Protein AF-A0A7X6CHN4-F1 (afdb_monomer_lite)

pLDDT: mean 83.15, std 15.2, range [44.16, 98.06]

Structure (mmCIF, N/CA/C/O backbone):
data_AF-A0A7X6CHN4-F1
#
_entry.id   AF-A0A7X6CHN4-F1
#
loop_
_atom_site.group_PDB
_atom_site.id
_atom_site.type_symbol
_atom_site.label_atom_id
_atom_site.label_alt_id
_atom_site.label_comp_id
_atom_site.label_asym_id
_atom_site.label_entity_id
_atom_site.label_seq_id
_atom_site.pdbx_PDB_ins_code
_atom_site.Cartn_x
_atom_site.Cartn_y
_atom_site.Cartn_z
_atom_site.occupancy
_atom_site.B_iso_or_equiv
_atom_site.auth_seq_id
_atom_site.auth_comp_id
_atom_site.auth_asym_id
_atom_site.auth_atom_id
_atom_site.pdbx_PDB_model_num
ATOM 1 N N . MET A 1 1 ? -13.137 -4.002 -8.495 1.00 88.06 1 MET A N 1
ATOM 2 C CA . MET A 1 1 ? -12.334 -2.800 -8.250 1.00 88.06 1 MET A CA 1
ATOM 3 C C . MET A 1 1 ? -13.256 -1.609 -8.398 1.00 88.06 1 MET A C 1
ATOM 5 O O . MET A 1 1 ? -14.202 -1.674 -9.178 1.00 88.06 1 MET A O 1
ATOM 9 N N . TYR A 1 2 ? -13.024 -0.528 -7.658 1.00 89.75 2 TYR A N 1
ATOM 10 C CA . TYR A 1 2 ? -13.698 0.740 -7.931 1.00 89.75 2 TYR A CA 1
ATOM 11 C C . TYR A 1 2 ? -12.757 1.920 -7.725 1.00 89.75 2 TYR A C 1
ATOM 13 O O . TYR A 1 2 ? -11.931 1.925 -6.814 1.00 89.75 2 TYR A O 1
ATOM 21 N N . THR A 1 3 ? -12.906 2.940 -8.562 1.00 89.88 3 THR A N 1
ATOM 22 C CA . THR A 1 3 ? -12.197 4.209 -8.412 1.00 89.88 3 THR A CA 1
ATOM 23 C C . THR A 1 3 ? -12.875 5.077 -7.354 1.00 89.88 3 THR A C 1
ATOM 25 O O . THR A 1 3 ? -14.102 5.073 -7.191 1.00 89.88 3 THR A O 1
ATOM 28 N N . LEU A 1 4 ? -12.072 5.824 -6.602 1.00 89.38 4 LEU A N 1
ATOM 29 C CA . LEU A 1 4 ? -12.544 6.792 -5.625 1.00 89.38 4 LEU A CA 1
ATOM 30 C C . LEU A 1 4 ? -12.403 8.191 -6.223 1.00 89.38 4 LEU A C 1
ATOM 32 O O . LEU A 1 4 ? -11.325 8.607 -6.642 1.00 89.38 4 LEU A O 1
ATOM 36 N N . ASN A 1 5 ? -13.506 8.937 -6.234 1.00 89.62 5 ASN A N 1
ATOM 37 C CA . ASN A 1 5 ? -13.427 10.383 -6.410 1.00 89.62 5 ASN A CA 1
ATOM 38 C C . ASN A 1 5 ? -12.894 11.037 -5.124 1.00 89.62 5 ASN A C 1
ATOM 40 O O . ASN A 1 5 ? -12.836 10.396 -4.074 1.00 89.62 5 ASN A O 1
ATOM 44 N N . GLN A 1 6 ? -12.566 12.328 -5.191 1.00 88.69 6 GLN A N 1
ATOM 45 C CA . GLN A 1 6 ? -11.963 13.044 -4.065 1.00 88.69 6 GLN A CA 1
ATOM 46 C C . GLN A 1 6 ? -12.776 12.945 -2.766 1.00 88.69 6 GLN A C 1
ATOM 48 O O . GLN A 1 6 ? -12.206 12.729 -1.704 1.00 88.69 6 GLN A O 1
ATOM 53 N N . ASN A 1 7 ? -14.104 13.063 -2.843 1.00 91.94 7 ASN A N 1
ATOM 54 C CA . ASN A 1 7 ? -14.963 13.005 -1.660 1.00 91.94 7 ASN A CA 1
ATOM 55 C C . ASN A 1 7 ? -14.952 11.602 -1.027 1.00 91.94 7 ASN A C 1
ATOM 57 O O . ASN A 1 7 ? -14.763 11.458 0.177 1.00 91.94 7 ASN A O 1
ATOM 61 N N . ARG A 1 8 ? -15.081 10.548 -1.846 1.00 93.94 8 ARG A N 1
ATOM 62 C CA . ARG A 1 8 ? -14.980 9.164 -1.360 1.00 93.94 8 ARG A CA 1
ATOM 63 C C . ARG A 1 8 ? -13.604 8.874 -0.780 1.00 93.94 8 ARG A C 1
ATOM 65 O O . ARG A 1 8 ? -13.527 8.244 0.264 1.00 93.94 8 ARG A O 1
ATOM 72 N N . TYR A 1 9 ? -12.535 9.357 -1.412 1.00 93.06 9 TYR A N 1
ATOM 73 C CA . TYR A 1 9 ? -11.182 9.225 -0.877 1.00 93.06 9 TYR A CA 1
ATOM 74 C C . TYR A 1 9 ? -11.072 9.851 0.519 1.00 93.06 9 TYR A C 1
ATOM 76 O O . TYR A 1 9 ? -10.694 9.153 1.454 1.00 93.06 9 TYR A O 1
ATOM 84 N N . GLN A 1 10 ? -11.484 11.111 0.681 1.00 94.25 10 GLN A N 1
ATOM 85 C CA . GLN A 1 10 ? -11.402 11.838 1.956 1.00 94.25 10 GLN A CA 1
ATOM 86 C C . GLN A 1 10 ? -12.180 11.164 3.094 1.00 94.25 10 GLN A C 1
ATOM 88 O O . GLN A 1 10 ? -11.765 11.197 4.250 1.00 94.25 10 GLN A O 1
ATOM 93 N N . VAL A 1 11 ? -13.319 10.543 2.780 1.00 95.62 11 VAL A N 1
ATOM 94 C CA . VAL A 1 11 ? -14.171 9.894 3.786 1.00 95.62 11 VAL A CA 1
ATOM 95 C C . VAL A 1 11 ? -13.740 8.454 4.067 1.00 95.62 11 VAL A C 1
ATOM 97 O O . VAL A 1 11 ? -13.728 8.032 5.222 1.00 95.62 11 VAL A O 1
ATOM 100 N N . GLU A 1 12 ? -13.421 7.685 3.026 1.00 95.12 12 GLU A N 1
ATOM 101 C CA . GLU A 1 12 ? -13.201 6.239 3.127 1.00 95.12 12 GLU A CA 1
ATOM 102 C C . GLU A 1 12 ? -11.721 5.898 3.323 1.00 95.12 12 GLU A C 1
ATOM 104 O O . GLU A 1 12 ? -11.381 5.132 4.221 1.00 95.12 12 GLU A O 1
ATOM 109 N N . ALA A 1 13 ? -10.839 6.457 2.494 1.00 95.81 13 ALA A N 1
ATOM 110 C CA . ALA A 1 13 ? -9.483 5.947 2.310 1.00 95.81 13 ALA A CA 1
ATOM 111 C C . ALA A 1 13 ? -8.400 6.825 2.954 1.00 95.81 13 ALA A C 1
ATOM 113 O O . ALA A 1 13 ? -7.432 6.285 3.482 1.00 95.81 13 ALA A O 1
ATOM 114 N N . GLU A 1 14 ? -8.553 8.149 2.964 1.00 95.31 14 GLU A N 1
ATOM 115 C CA . GLU A 1 14 ? -7.599 9.094 3.565 1.00 95.31 14 GLU A CA 1
ATOM 116 C C . GLU A 1 14 ? -7.383 8.850 5.071 1.00 95.31 14 GLU A C 1
ATOM 118 O O . GLU A 1 14 ? -6.228 8.777 5.498 1.00 95.31 14 GLU A O 1
ATOM 123 N N . PRO A 1 15 ? -8.424 8.610 5.898 1.00 96.75 15 PRO A N 1
ATOM 124 C CA . PRO A 1 15 ? -8.214 8.333 7.319 1.00 96.75 15 PRO A CA 1
ATOM 125 C C . PRO A 1 15 ? -7.457 7.024 7.560 1.00 96.75 15 PRO A C 1
ATOM 127 O O . PRO A 1 15 ? -6.833 6.845 8.604 1.00 96.75 15 PRO A O 1
ATOM 130 N N . ILE A 1 16 ? -7.541 6.084 6.616 1.00 97.25 16 ILE A N 1
ATOM 131 C CA . ILE A 1 16 ? -6.827 4.808 6.665 1.00 97.25 16 ILE A CA 1
ATOM 132 C C . ILE A 1 16 ? -5.388 5.010 6.193 1.00 97.25 16 ILE A C 1
ATOM 134 O O . ILE A 1 16 ? -4.467 4.546 6.862 1.00 97.25 16 ILE A O 1
ATOM 138 N N . PHE A 1 17 ? -5.192 5.766 5.111 1.00 96.94 17 PHE A N 1
ATOM 139 C CA . PHE A 1 17 ? -3.879 6.174 4.626 1.00 96.94 17 PHE A CA 1
ATOM 140 C C . PHE A 1 17 ? -3.065 6.809 5.756 1.00 96.94 17 PHE A C 1
ATOM 142 O O . PHE A 1 17 ? -1.977 6.336 6.053 1.00 96.94 17 PHE A O 1
ATOM 149 N N . GLN A 1 18 ? -3.639 7.774 6.481 1.00 95.75 18 GLN A N 1
ATOM 150 C CA . GLN A 1 18 ? -2.981 8.470 7.596 1.00 95.75 18 GLN A CA 1
ATOM 151 C C . GLN A 1 18 ? -2.662 7.573 8.809 1.00 95.75 18 GLN A C 1
ATOM 153 O O . GLN A 1 18 ? -1.848 7.932 9.661 1.00 95.75 18 GLN A O 1
ATOM 158 N N . ARG A 1 19 ? -3.291 6.394 8.929 1.00 96.44 19 ARG A N 1
ATOM 159 C CA . ARG A 1 19 ? -2.910 5.394 9.947 1.00 96.44 19 ARG A CA 1
ATOM 160 C C . ARG A 1 19 ? -1.686 4.596 9.531 1.00 96.44 19 ARG A C 1
ATOM 162 O O . ARG A 1 19 ? -0.956 4.120 10.399 1.00 96.44 19 ARG A O 1
ATOM 169 N N . VAL A 1 20 ? -1.475 4.432 8.232 1.00 97.62 20 VAL A N 1
ATOM 170 C CA . VAL A 1 20 ? -0.395 3.626 7.661 1.00 97.62 20 VAL A CA 1
ATOM 171 C C . VAL A 1 20 ? 0.830 4.492 7.372 1.00 97.62 20 VAL A C 1
ATOM 173 O O . VAL A 1 20 ? 1.938 4.141 7.775 1.00 97.62 20 VAL A O 1
ATOM 176 N N . PHE A 1 21 ? 0.625 5.655 6.762 1.00 96.75 21 PHE A N 1
ATOM 177 C CA . PHE A 1 21 ? 1.652 6.595 6.332 1.00 96.75 21 PHE A CA 1
ATOM 178 C C . PHE A 1 21 ? 1.501 7.937 7.049 1.00 96.75 21 PHE A C 1
ATOM 180 O O . PHE A 1 21 ? 0.388 8.365 7.348 1.00 96.75 21 PHE A O 1
ATOM 187 N N . ILE A 1 22 ? 2.618 8.611 7.326 1.00 94.81 22 ILE A N 1
ATOM 188 C CA . ILE A 1 22 ? 2.591 9.969 7.899 1.00 94.81 22 ILE A CA 1
ATOM 189 C C . ILE A 1 22 ? 2.497 11.058 6.831 1.00 94.81 22 ILE A C 1
ATOM 191 O O . ILE A 1 22 ? 2.161 12.196 7.149 1.00 94.81 22 ILE A O 1
ATOM 195 N N . THR A 1 23 ? 2.837 10.720 5.588 1.00 90.88 23 THR A N 1
ATOM 196 C CA . THR A 1 23 ? 2.944 11.650 4.466 1.00 90.88 23 THR A CA 1
ATOM 197 C C . THR A 1 23 ? 2.844 10.896 3.142 1.00 90.88 23 THR A C 1
ATOM 199 O O . THR A 1 23 ? 3.155 9.705 3.079 1.00 90.88 23 THR A O 1
ATOM 202 N N . ASP A 1 24 ? 2.413 11.594 2.096 1.00 85.75 24 ASP A N 1
ATOM 203 C CA . ASP A 1 24 ? 2.519 11.172 0.698 1.00 85.75 24 ASP A CA 1
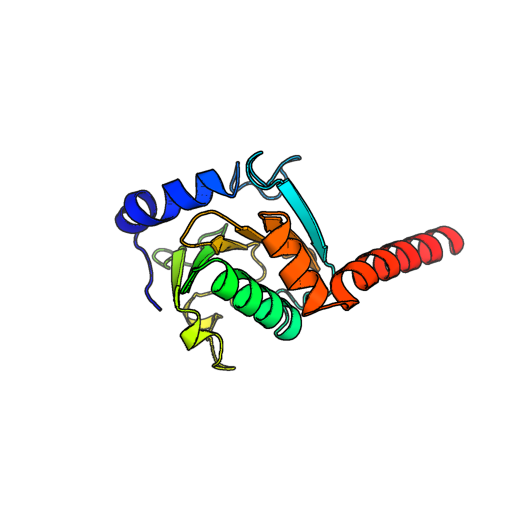ATOM 204 C C . ASP A 1 24 ? 3.850 11.610 0.049 1.00 85.75 24 ASP A C 1
ATOM 206 O O . ASP A 1 24 ? 4.165 11.193 -1.067 1.00 85.75 24 ASP A O 1
ATOM 210 N N . ASP A 1 25 ? 4.667 12.394 0.763 1.00 86.12 25 ASP A N 1
ATOM 211 C CA . ASP A 1 25 ? 6.024 12.755 0.354 1.00 86.12 25 ASP A CA 1
ATOM 212 C C . ASP A 1 25 ? 6.986 11.565 0.482 1.00 86.12 25 ASP A C 1
ATOM 214 O O . ASP A 1 25 ? 7.483 11.226 1.559 1.00 86.12 25 ASP A O 1
ATOM 218 N N . ARG A 1 26 ? 7.299 10.961 -0.663 1.00 79.31 26 ARG A N 1
ATOM 219 C CA . ARG A 1 26 ? 8.256 9.857 -0.802 1.00 79.31 26 ARG A CA 1
ATOM 220 C C . ARG A 1 26 ? 9.690 10.178 -0.364 1.00 79.31 26 ARG A C 1
ATOM 222 O O . ARG A 1 26 ? 10.466 9.254 -0.149 1.00 79.31 26 ARG A O 1
ATOM 229 N N . LEU A 1 27 ? 10.070 11.457 -0.289 1.00 80.25 27 LEU A N 1
ATOM 230 C CA . LEU A 1 27 ? 11.415 11.883 0.115 1.00 80.25 27 LEU A CA 1
ATOM 231 C C . LEU A 1 27 ? 11.514 12.140 1.620 1.00 80.25 27 LEU A C 1
ATOM 233 O O . LEU A 1 27 ? 12.582 12.507 2.116 1.00 80.25 27 LEU A O 1
ATOM 237 N N . ALA A 1 28 ? 10.420 11.956 2.357 1.00 84.75 28 ALA A N 1
ATOM 238 C CA . ALA A 1 28 ? 10.432 12.106 3.795 1.00 84.75 28 ALA A CA 1
ATOM 239 C C . ALA A 1 28 ? 11.332 11.056 4.462 1.00 84.75 28 ALA A C 1
ATOM 241 O O . ALA A 1 28 ? 11.343 9.880 4.103 1.00 84.75 28 ALA A O 1
ATOM 242 N N . ASN A 1 29 ? 12.038 11.480 5.513 1.00 85.00 29 ASN A N 1
ATOM 243 C CA . ASN A 1 29 ? 12.875 10.589 6.326 1.00 85.00 29 ASN A CA 1
ATOM 244 C C . ASN A 1 29 ? 12.064 9.469 6.999 1.00 85.00 29 ASN A C 1
ATOM 246 O O . ASN A 1 29 ? 12.596 8.405 7.308 1.00 85.00 29 ASN A O 1
ATOM 250 N N . GLU A 1 30 ? 10.779 9.720 7.249 1.00 90.50 30 GLU A N 1
ATOM 251 C CA . GLU A 1 30 ? 9.838 8.744 7.775 1.00 90.50 30 GLU A CA 1
ATOM 252 C C . GLU A 1 30 ? 8.604 8.714 6.876 1.00 90.50 30 GLU A C 1
ATOM 254 O O . GLU A 1 30 ? 7.963 9.734 6.652 1.00 90.50 30 GLU A O 1
ATOM 259 N N . ILE A 1 31 ? 8.275 7.532 6.360 1.00 93.69 31 ILE A N 1
ATOM 260 C CA . ILE A 1 31 ? 7.110 7.333 5.487 1.00 93.69 31 ILE A CA 1
ATOM 261 C C . ILE A 1 31 ? 5.979 6.665 6.265 1.00 93.69 31 ILE A C 1
ATOM 263 O O . ILE A 1 31 ? 4.834 7.109 6.235 1.00 93.69 31 ILE A O 1
ATOM 267 N N . PHE A 1 32 ? 6.302 5.618 7.023 1.00 96.69 32 PHE A N 1
ATOM 268 C CA . PHE A 1 32 ? 5.320 4.888 7.814 1.00 96.69 32 PHE A CA 1
ATOM 269 C C . PHE A 1 32 ? 5.021 5.551 9.151 1.00 96.69 32 PHE A C 1
ATOM 271 O O . PHE A 1 32 ? 5.922 6.019 9.853 1.00 96.69 32 PHE A O 1
ATOM 278 N N . SER A 1 33 ? 3.760 5.460 9.564 1.00 96.25 33 SER A N 1
ATOM 279 C CA . SER A 1 33 ? 3.340 5.867 10.897 1.00 96.25 33 SER A CA 1
ATOM 280 C C . SER A 1 33 ? 4.051 5.059 11.995 1.00 96.25 33 SER A C 1
ATOM 282 O O . SER A 1 33 ? 4.496 3.922 11.773 1.00 96.25 33 SER A O 1
ATOM 284 N N . PRO A 1 34 ? 4.114 5.583 13.233 1.00 95.31 34 PRO A N 1
ATOM 285 C CA . PRO A 1 34 ? 4.606 4.826 14.383 1.00 95.31 34 PRO A CA 1
ATOM 286 C C . PRO A 1 34 ? 3.785 3.566 14.708 1.00 95.31 34 PRO A C 1
ATOM 288 O O . PRO A 1 34 ? 4.220 2.754 15.531 1.00 95.31 34 PRO A O 1
ATOM 291 N N . ALA A 1 35 ? 2.593 3.400 14.120 1.00 94.75 35 ALA A N 1
ATOM 292 C CA . ALA A 1 35 ? 1.784 2.193 14.271 1.00 94.75 35 ALA A CA 1
ATOM 293 C C . ALA A 1 35 ? 2.358 1.011 13.473 1.00 94.75 35 ALA A C 1
ATOM 295 O O . ALA A 1 35 ? 2.173 -0.134 13.881 1.00 94.75 35 ALA A O 1
ATOM 296 N N . MET A 1 36 ? 3.098 1.272 12.391 1.00 96.81 36 MET A N 1
ATOM 297 C CA . MET A 1 36 ? 3.784 0.242 11.607 1.00 96.81 36 MET A CA 1
ATOM 298 C C . MET A 1 36 ? 5.082 -0.156 12.319 1.00 96.81 36 MET A C 1
ATOM 300 O O . MET A 1 36 ? 6.114 0.514 12.200 1.00 96.81 36 MET A O 1
ATOM 304 N N . LYS A 1 37 ? 4.998 -1.219 13.126 1.00 96.38 37 LYS A N 1
ATOM 305 C CA . LYS A 1 37 ? 6.065 -1.664 14.039 1.00 96.38 37 LYS A CA 1
ATOM 306 C C . LYS A 1 37 ? 7.185 -2.428 13.350 1.00 96.38 37 LYS A C 1
ATOM 308 O O . LYS A 1 37 ? 8.302 -2.424 13.856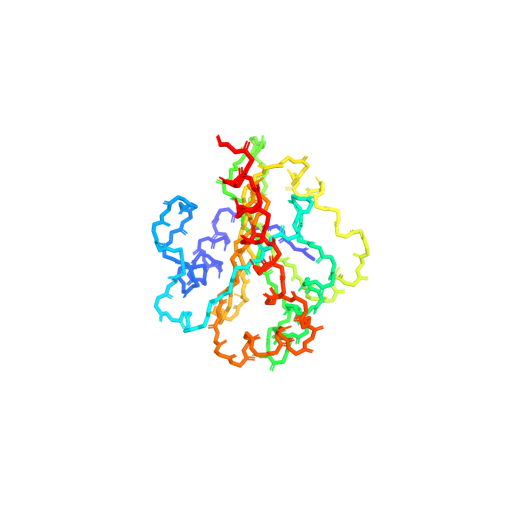 1.00 96.38 37 LYS A O 1
ATOM 313 N N . ALA A 1 38 ? 6.891 -3.066 12.227 1.00 96.50 38 ALA A N 1
ATOM 314 C CA . ALA A 1 38 ? 7.865 -3.785 11.427 1.00 96.50 38 ALA A CA 1
ATOM 315 C C . ALA A 1 38 ? 7.911 -3.180 10.022 1.00 96.50 38 ALA A C 1
ATOM 317 O O . ALA A 1 38 ? 6.884 -2.765 9.481 1.00 96.50 38 ALA A O 1
ATOM 318 N N . ARG A 1 39 ? 9.123 -3.066 9.473 1.00 94.56 39 ARG A N 1
ATOM 319 C CA . ARG A 1 39 ? 9.399 -2.414 8.190 1.00 94.56 39 ARG A CA 1
ATOM 320 C C . ARG A 1 39 ? 10.478 -3.192 7.447 1.00 94.56 39 ARG A C 1
ATOM 322 O O . ARG A 1 39 ? 11.428 -3.653 8.079 1.00 94.56 39 ARG A O 1
ATOM 329 N N . VAL A 1 40 ? 10.332 -3.323 6.135 1.00 92.44 40 VAL A N 1
ATOM 330 C CA . VAL A 1 40 ? 11.277 -4.005 5.244 1.00 92.44 40 VAL A CA 1
ATOM 331 C C . VAL A 1 40 ? 11.426 -3.194 3.961 1.00 92.44 40 VAL A C 1
ATOM 333 O O . VAL A 1 40 ? 10.482 -2.540 3.527 1.00 92.44 40 VAL A O 1
ATOM 336 N N . ILE A 1 41 ? 12.619 -3.222 3.378 1.00 89.94 41 ILE A N 1
ATOM 337 C CA . ILE A 1 41 ? 12.911 -2.682 2.050 1.00 89.94 41 ILE A CA 1
ATOM 338 C C . ILE A 1 41 ? 13.136 -3.849 1.085 1.00 89.94 41 ILE A C 1
ATOM 340 O O . ILE A 1 41 ? 13.684 -4.869 1.493 1.00 89.94 41 ILE A O 1
ATOM 344 N N . PHE A 1 42 ? 12.714 -3.702 -0.166 1.00 87.06 42 PHE A N 1
ATOM 345 C CA . PHE A 1 42 ? 12.907 -4.686 -1.236 1.00 87.06 42 PHE A CA 1
ATOM 346 C C . PHE A 1 42 ? 13.311 -3.976 -2.535 1.00 87.06 42 PHE A C 1
ATOM 348 O O . PHE A 1 42 ? 12.989 -2.798 -2.704 1.00 87.06 42 PHE A O 1
ATOM 355 N N . PHE A 1 43 ? 14.063 -4.649 -3.413 1.00 77.44 43 PHE A N 1
ATOM 356 C CA . PHE A 1 43 ? 14.833 -4.006 -4.495 1.00 77.44 43 PHE A CA 1
ATOM 357 C C . PHE A 1 43 ? 14.625 -4.618 -5.893 1.00 77.44 43 PHE A C 1
ATOM 359 O O . PHE A 1 43 ? 15.154 -4.087 -6.870 1.00 77.44 43 PHE A O 1
ATOM 366 N N . ALA A 1 44 ? 13.840 -5.684 -6.045 1.00 62.66 44 ALA A N 1
ATOM 367 C CA . ALA A 1 44 ? 13.528 -6.259 -7.354 1.00 62.66 44 ALA A CA 1
ATOM 368 C C . ALA A 1 44 ? 12.184 -5.749 -7.895 1.00 62.66 44 ALA A C 1
ATOM 370 O O . ALA A 1 44 ? 11.187 -6.460 -7.878 1.00 62.66 44 ALA A O 1
ATOM 371 N N . LEU A 1 45 ? 12.125 -4.488 -8.346 1.00 61.84 45 LEU A N 1
ATOM 372 C CA . LEU A 1 45 ? 10.916 -3.956 -8.987 1.00 61.84 45 LEU A CA 1
ATOM 373 C C . LEU A 1 45 ? 11.179 -3.484 -10.413 1.00 61.84 45 LEU A C 1
ATOM 375 O O . LEU A 1 45 ? 11.903 -2.513 -10.660 1.00 61.84 45 LEU A O 1
ATOM 379 N N . THR A 1 46 ? 10.483 -4.101 -11.365 1.00 61.81 46 THR A N 1
ATOM 380 C CA . THR A 1 46 ? 10.350 -3.640 -12.755 1.00 61.81 46 THR A CA 1
ATOM 381 C C . THR A 1 46 ? 9.370 -2.459 -12.854 1.00 61.81 46 THR A C 1
ATOM 383 O O . THR A 1 46 ? 8.446 -2.466 -13.656 1.00 61.81 46 THR A O 1
ATOM 386 N N . GLN A 1 47 ? 9.543 -1.440 -11.997 1.00 62.09 47 GLN A N 1
ATOM 387 C CA . GLN A 1 47 ? 8.632 -0.286 -11.801 1.00 62.09 47 GLN A CA 1
ATOM 388 C C . GLN A 1 47 ? 7.204 -0.654 -11.351 1.00 62.09 47 GLN A C 1
ATOM 390 O O . GLN A 1 47 ? 6.405 0.217 -11.014 1.00 62.09 47 GLN A O 1
ATOM 395 N N . GLN A 1 48 ? 6.904 -1.946 -11.276 1.00 69.81 48 GLN A N 1
ATOM 396 C CA . GLN A 1 48 ? 5.717 -2.537 -10.692 1.00 69.81 48 GLN A CA 1
ATOM 397 C C . GLN A 1 48 ? 6.149 -3.512 -9.604 1.00 69.81 48 GLN A C 1
ATOM 399 O O . GLN A 1 48 ? 7.265 -4.037 -9.630 1.00 69.81 48 GLN A O 1
ATOM 404 N N . ILE A 1 49 ? 5.262 -3.736 -8.638 1.00 75.75 49 ILE A N 1
ATOM 405 C CA . ILE A 1 49 ? 5.462 -4.797 -7.665 1.00 75.75 49 ILE A CA 1
ATOM 406 C C . ILE A 1 49 ? 5.370 -6.155 -8.355 1.00 75.75 49 ILE A C 1
ATOM 408 O O . ILE A 1 49 ? 4.384 -6.449 -9.026 1.00 75.75 49 ILE A O 1
ATOM 412 N N . GLU A 1 50 ? 6.423 -6.961 -8.230 1.00 79.56 50 GLU A N 1
ATOM 413 C CA . GLU A 1 50 ? 6.457 -8.270 -8.871 1.00 79.56 50 GLU A CA 1
ATOM 414 C C . GLU A 1 50 ? 5.394 -9.201 -8.274 1.00 79.56 50 GLU A C 1
ATOM 416 O O . GLU A 1 50 ? 5.062 -9.131 -7.088 1.00 79.56 50 GLU A O 1
ATOM 421 N N . ILE A 1 51 ? 4.865 -10.100 -9.108 1.00 81.25 51 ILE A N 1
ATOM 422 C CA . ILE A 1 51 ? 3.779 -11.013 -8.723 1.00 81.25 51 ILE A CA 1
ATOM 423 C C . ILE A 1 51 ? 4.117 -11.816 -7.451 1.00 81.25 51 ILE A C 1
ATOM 425 O O . ILE A 1 51 ? 3.280 -11.826 -6.551 1.00 81.25 51 ILE A O 1
ATOM 429 N N . PRO A 1 52 ? 5.319 -12.413 -7.284 1.00 85.94 52 PRO A N 1
ATOM 430 C CA . PRO A 1 52 ? 5.609 -13.228 -6.100 1.00 85.94 52 PRO A CA 1
ATOM 431 C C . PRO A 1 52 ? 5.509 -12.462 -4.774 1.00 85.94 52 PRO A C 1
ATOM 433 O O . PRO A 1 52 ? 4.949 -12.968 -3.801 1.00 85.94 52 PRO A O 1
ATOM 436 N N . ILE A 1 53 ? 6.014 -11.226 -4.729 1.00 87.81 53 ILE A N 1
ATOM 437 C CA . ILE A 1 53 ? 5.934 -10.399 -3.521 1.00 87.81 53 ILE A CA 1
ATOM 438 C C . ILE A 1 53 ? 4.510 -9.866 -3.309 1.00 87.81 53 ILE A C 1
ATOM 440 O O . ILE A 1 53 ? 4.050 -9.806 -2.168 1.00 87.81 53 ILE A O 1
ATOM 444 N N . MET A 1 54 ? 3.776 -9.541 -4.379 1.00 89.19 54 MET A N 1
ATOM 445 C CA . MET A 1 54 ? 2.369 -9.155 -4.263 1.00 89.19 54 MET A CA 1
ATOM 446 C C . MET A 1 54 ? 1.511 -10.307 -3.719 1.00 89.19 54 MET A C 1
ATOM 448 O O . MET A 1 54 ? 0.715 -10.090 -2.807 1.00 89.19 54 MET A O 1
ATOM 452 N N . ASP A 1 55 ? 1.715 -11.538 -4.190 1.00 90.62 55 ASP A N 1
ATOM 453 C CA . ASP A 1 55 ? 1.023 -12.725 -3.678 1.00 90.62 55 ASP A CA 1
ATOM 454 C C . ASP A 1 55 ? 1.308 -12.940 -2.186 1.00 90.62 55 ASP A C 1
ATOM 456 O O . ASP A 1 55 ? 0.389 -13.193 -1.400 1.00 90.62 55 ASP A O 1
ATOM 460 N N . ALA A 1 56 ? 2.565 -12.770 -1.764 1.00 93.44 56 ALA A N 1
ATOM 461 C CA . ALA A 1 56 ? 2.952 -12.849 -0.357 1.00 93.44 56 ALA A CA 1
ATOM 462 C C . ALA A 1 56 ? 2.267 -11.766 0.497 1.00 93.44 56 ALA A C 1
ATOM 464 O O . ALA A 1 56 ? 1.788 -12.052 1.603 1.00 93.44 56 ALA A O 1
ATOM 465 N N . VAL A 1 57 ? 2.169 -10.536 -0.020 1.00 94.44 57 VAL A N 1
ATOM 466 C CA . VAL A 1 57 ? 1.443 -9.424 0.612 1.00 94.44 57 VAL A CA 1
ATOM 467 C C . VAL A 1 57 ? -0.047 -9.741 0.733 1.00 94.44 57 VAL A C 1
ATOM 469 O O . VAL A 1 57 ? -0.596 -9.639 1.831 1.00 94.44 57 VAL A O 1
ATOM 472 N N . VAL A 1 58 ? -0.700 -10.172 -0.349 1.00 94.62 58 VAL A N 1
ATOM 473 C CA . VAL A 1 58 ? -2.137 -10.492 -0.378 1.00 94.62 58 VAL A CA 1
ATOM 474 C C . VAL A 1 58 ? -2.464 -11.651 0.562 1.00 94.62 58 VAL A C 1
ATOM 476 O O . VAL A 1 58 ? -3.411 -11.556 1.349 1.00 94.62 58 VAL A O 1
ATOM 479 N N . ALA A 1 59 ? -1.672 -12.725 0.543 1.00 95.31 59 ALA A N 1
ATOM 480 C CA . ALA A 1 59 ? -1.857 -13.868 1.435 1.00 95.31 59 ALA A CA 1
ATOM 481 C C . ALA A 1 59 ? -1.744 -13.452 2.911 1.00 95.31 59 ALA A C 1
ATOM 483 O O . ALA A 1 59 ? -2.596 -13.794 3.736 1.00 95.31 59 ALA A O 1
ATOM 484 N N . SER A 1 60 ? -0.732 -12.647 3.241 1.00 96.88 60 SER A N 1
ATOM 485 C CA . SER A 1 60 ? -0.505 -12.164 4.608 1.00 96.88 60 SER A CA 1
ATOM 486 C C . SER A 1 60 ? -1.591 -11.191 5.066 1.00 96.88 60 SER A C 1
ATOM 488 O O . SER A 1 60 ? -2.072 -11.284 6.194 1.00 96.88 60 SER A O 1
ATOM 490 N N . ALA A 1 61 ? -2.037 -10.294 4.187 1.00 96.94 61 ALA A N 1
ATOM 491 C CA . ALA A 1 61 ? -3.127 -9.366 4.466 1.00 96.94 61 ALA A CA 1
ATOM 492 C C . ALA A 1 61 ? -4.463 -10.097 4.683 1.00 96.94 61 ALA A C 1
ATOM 494 O O . ALA A 1 61 ? -5.209 -9.768 5.610 1.00 96.94 61 ALA A O 1
ATOM 495 N N . THR A 1 62 ? -4.729 -11.137 3.889 1.00 96.56 62 THR A N 1
ATOM 496 C CA . THR A 1 62 ? -5.914 -11.997 4.038 1.00 96.56 62 THR A CA 1
ATOM 497 C C . THR A 1 62 ? -5.944 -12.659 5.418 1.00 96.56 62 THR A C 1
ATOM 499 O O . THR A 1 62 ? -6.977 -12.650 6.088 1.00 96.56 62 THR A O 1
ATOM 502 N N . ASN A 1 63 ? -4.797 -13.141 5.910 1.00 95.94 63 ASN A N 1
ATOM 503 C CA . ASN A 1 63 ? -4.683 -13.721 7.255 1.00 95.94 63 ASN A CA 1
ATOM 504 C C . ASN A 1 63 ? -4.963 -12.709 8.384 1.00 95.94 63 ASN A C 1
ATOM 506 O O . ASN A 1 63 ? -5.335 -13.105 9.489 1.00 95.94 63 ASN A O 1
ATOM 510 N N . LEU A 1 64 ? -4.832 -11.406 8.119 1.00 94.88 64 LEU A N 1
ATOM 511 C CA . LEU A 1 64 ? -5.163 -10.327 9.060 1.00 94.88 64 LEU A CA 1
ATOM 512 C C . LEU A 1 64 ? -6.612 -9.834 8.960 1.00 94.88 64 LEU A C 1
ATOM 514 O O . LEU A 1 64 ? -6.999 -8.919 9.705 1.00 94.88 64 LEU A O 1
ATOM 518 N N . GLY A 1 65 ? -7.401 -10.451 8.077 1.00 96.56 65 GLY A N 1
ATOM 519 C CA . GLY A 1 65 ? -8.816 -10.172 7.862 1.00 96.56 65 GLY A CA 1
ATOM 520 C C . GLY A 1 65 ? -9.107 -9.084 6.829 1.00 96.56 65 GLY A C 1
ATOM 521 O O . GLY A 1 65 ? -10.257 -8.656 6.742 1.00 96.56 65 GLY A O 1
ATOM 522 N N . ASP A 1 66 ? -8.112 -8.623 6.066 1.00 96.81 66 ASP A N 1
ATOM 523 C CA . ASP A 1 66 ? -8.373 -7.744 4.924 1.00 96.81 66 ASP A CA 1
ATOM 524 C C . ASP A 1 66 ? -8.946 -8.557 3.751 1.00 96.81 66 ASP A C 1
ATOM 526 O O . ASP A 1 66 ? -8.554 -9.697 3.508 1.00 96.81 66 ASP A O 1
ATOM 530 N N . SER A 1 67 ? -9.866 -7.955 3.000 1.00 96.56 67 SER A N 1
ATOM 531 C CA . SER A 1 67 ? -10.457 -8.534 1.782 1.00 96.56 67 SER A CA 1
ATOM 532 C C . SER A 1 67 ? -10.074 -7.776 0.508 1.00 96.56 67 SER A C 1
ATOM 534 O O . SER A 1 67 ? -10.506 -8.134 -0.588 1.00 96.56 67 SER A O 1
ATOM 536 N N . GLY A 1 68 ? -9.280 -6.717 0.652 1.00 96.12 68 GLY A N 1
ATOM 537 C CA . GLY A 1 68 ? -8.818 -5.848 -0.417 1.00 96.12 68 GLY A CA 1
ATOM 538 C C . GLY A 1 68 ? -7.902 -4.756 0.122 1.00 96.12 68 GLY A C 1
ATOM 539 O O . GLY A 1 68 ? -7.670 -4.647 1.330 1.00 96.12 68 GLY A O 1
ATOM 540 N N . CYS A 1 69 ? -7.399 -3.925 -0.778 1.00 96.44 69 CYS A N 1
ATOM 541 C CA . CYS A 1 69 ? -6.518 -2.812 -0.453 1.00 96.44 69 CYS A CA 1
ATOM 542 C C . CYS A 1 69 ? -6.895 -1.559 -1.240 1.00 96.44 69 CYS A C 1
ATOM 544 O O . CYS A 1 69 ? -7.624 -1.608 -2.232 1.00 96.44 69 CYS A O 1
ATOM 546 N N . TYR A 1 70 ? -6.390 -0.426 -0.772 1.00 95.75 70 TYR A N 1
ATOM 547 C CA . TYR A 1 70 ? -6.403 0.816 -1.523 1.00 95.75 70 TYR A CA 1
ATOM 548 C C . TYR A 1 70 ? -5.083 0.988 -2.266 1.00 95.75 70 TYR A C 1
ATOM 550 O O . TYR A 1 70 ? -4.031 0.630 -1.737 1.00 95.75 70 TYR A O 1
ATOM 558 N N . ILE A 1 71 ? -5.147 1.579 -3.455 1.00 92.44 71 ILE A N 1
ATOM 559 C CA . ILE A 1 71 ? -3.983 2.082 -4.184 1.00 92.44 71 ILE A CA 1
ATOM 560 C C . ILE A 1 71 ? -4.141 3.588 -4.359 1.00 92.44 71 ILE A C 1
ATOM 562 O O . ILE A 1 71 ? -5.220 4.046 -4.734 1.00 92.44 71 ILE A O 1
ATOM 566 N N . SER A 1 72 ? -3.073 4.338 -4.087 1.00 91.06 72 SER A N 1
ATOM 567 C CA . SER A 1 72 ? -3.001 5.793 -4.238 1.00 91.06 72 SER A CA 1
ATOM 568 C C . SER A 1 72 ? -1.763 6.192 -5.033 1.00 91.06 72 SER A C 1
ATOM 570 O O . SER A 1 72 ? -0.641 5.910 -4.614 1.00 91.06 72 SER A O 1
ATOM 572 N N . LEU A 1 73 ? -1.965 6.878 -6.155 1.00 87.50 73 LEU A N 1
ATOM 573 C CA . LEU A 1 73 ? -0.896 7.461 -6.967 1.00 87.50 73 LEU A CA 1
ATOM 574 C C . LEU A 1 73 ? -0.459 8.806 -6.376 1.00 87.50 73 LEU A C 1
ATOM 576 O O . LEU A 1 73 ? -1.308 9.597 -5.956 1.00 87.50 73 LEU A O 1
ATOM 580 N N . THR A 1 74 ? 0.847 9.082 -6.366 1.00 82.38 74 THR A N 1
ATOM 581 C CA . THR A 1 74 ? 1.390 10.366 -5.880 1.00 82.38 74 THR A CA 1
ATOM 582 C C . THR A 1 74 ? 1.120 11.527 -6.836 1.00 82.38 74 THR A C 1
ATOM 584 O O . THR A 1 74 ? 1.011 12.671 -6.403 1.00 82.38 74 THR A O 1
ATOM 587 N N . GLU A 1 75 ? 0.981 11.255 -8.136 1.00 73.62 75 GLU A N 1
ATOM 588 C CA . GLU A 1 75 ? 0.861 12.281 -9.173 1.00 73.62 75 GLU A CA 1
ATOM 589 C C . GLU A 1 75 ? -0.371 12.059 -10.067 1.00 73.62 75 GLU A C 1
ATOM 591 O O . GLU A 1 75 ? -0.678 10.944 -10.487 1.00 73.62 75 GLU A O 1
ATOM 596 N N . GLN A 1 76 ? -1.086 13.147 -10.391 1.00 65.19 76 GLN A N 1
ATOM 597 C CA . GLN A 1 76 ? -2.170 13.118 -11.382 1.00 65.19 76 GLN A CA 1
ATOM 598 C C . GLN A 1 76 ? -1.592 13.097 -12.794 1.00 65.19 76 GLN A C 1
ATOM 600 O O . GLN A 1 76 ? -1.125 14.124 -13.285 1.00 65.19 76 GLN A O 1
ATOM 605 N N . TRP A 1 77 ? -1.694 11.959 -13.481 1.00 60.22 77 TRP A N 1
ATOM 606 C CA . TRP A 1 77 ? -1.189 11.845 -14.852 1.00 60.22 77 TRP A CA 1
ATOM 607 C C . TRP A 1 77 ? -2.110 12.503 -15.895 1.00 60.22 77 TRP A C 1
ATOM 609 O O . TRP A 1 77 ? -1.646 13.113 -16.859 1.00 60.22 77 TRP A O 1
ATOM 619 N N . LYS A 1 78 ? -3.437 12.434 -15.706 1.00 60.62 78 LYS A N 1
ATOM 620 C CA . LYS A 1 78 ? -4.425 13.114 -16.561 1.00 60.62 78 LYS A CA 1
ATOM 621 C C . LYS A 1 78 ? -5.326 14.014 -15.735 1.00 60.62 78 LYS A C 1
ATOM 623 O O . LYS A 1 78 ? -5.782 13.664 -14.650 1.00 60.62 78 LYS A O 1
ATOM 628 N N . ARG A 1 79 ? -5.691 15.159 -16.315 1.00 55.47 79 ARG A N 1
ATOM 629 C CA . ARG A 1 79 ? -6.781 15.989 -15.792 1.00 55.47 79 ARG A CA 1
ATOM 630 C C . ARG A 1 79 ? -8.044 15.116 -15.748 1.00 55.47 79 ARG A C 1
ATOM 632 O O . ARG A 1 79 ? -8.530 14.717 -16.804 1.00 55.47 79 ARG A O 1
ATOM 639 N N . ASN A 1 80 ? -8.546 14.832 -14.545 1.00 59.88 80 ASN A N 1
ATOM 640 C CA . ASN A 1 80 ? -9.706 13.973 -14.252 1.00 59.88 80 ASN A CA 1
ATOM 641 C C . ASN A 1 80 ? -9.473 12.443 -14.227 1.00 59.88 80 ASN A C 1
ATOM 643 O O . ASN A 1 80 ? -10.463 11.712 -14.231 1.00 59.88 80 ASN A O 1
ATOM 647 N N . SER A 1 81 ? -8.235 11.929 -14.178 1.00 63.75 81 SER A N 1
ATOM 648 C CA . SER A 1 81 ? -8.026 10.515 -13.807 1.00 63.75 81 SER A CA 1
ATOM 649 C C . SER A 1 81 ? -8.255 10.307 -12.309 1.00 63.75 81 SER A C 1
ATOM 651 O O . SER A 1 81 ? -7.996 11.202 -11.503 1.00 63.75 81 SER A O 1
ATOM 653 N N . ALA A 1 82 ? -8.753 9.131 -11.926 1.00 68.12 82 ALA A N 1
ATOM 654 C CA . ALA A 1 82 ? -8.823 8.758 -10.519 1.00 68.12 82 ALA A CA 1
ATOM 655 C C . ALA A 1 82 ? -7.418 8.403 -10.017 1.00 68.12 82 ALA A C 1
ATOM 657 O O . ALA A 1 82 ? -6.758 7.556 -10.604 1.00 68.12 82 ALA A O 1
ATOM 658 N N . ASN A 1 83 ? -6.986 9.028 -8.922 1.00 85.00 83 ASN A N 1
ATOM 659 C CA . ASN A 1 83 ? -5.700 8.725 -8.279 1.00 85.00 83 ASN A CA 1
ATOM 660 C C . ASN A 1 83 ? -5.781 7.597 -7.263 1.00 85.00 83 ASN A C 1
ATOM 662 O O . ASN A 1 83 ? -4.761 7.157 -6.744 1.00 85.00 83 ASN A O 1
ATOM 666 N N . HIS A 1 84 ? -7.002 7.203 -6.921 1.00 89.19 84 HIS A N 1
ATOM 667 C CA . HIS A 1 84 ? -7.274 6.332 -5.801 1.00 89.19 84 HIS A CA 1
ATOM 668 C C . HIS A 1 84 ? -8.246 5.257 -6.255 1.00 89.19 84 HIS A C 1
ATOM 670 O O . HIS A 1 84 ? -9.283 5.559 -6.858 1.00 89.19 84 HIS A O 1
ATOM 676 N N . CYS A 1 85 ? -7.943 4.006 -5.949 1.00 91.25 85 CYS A N 1
ATOM 677 C CA . CYS A 1 85 ? -8.862 2.903 -6.174 1.00 91.25 85 CYS A CA 1
ATOM 678 C C . CYS A 1 85 ? -8.857 1.945 -4.988 1.00 91.25 85 CYS A C 1
ATOM 680 O O . CYS A 1 85 ? -7.929 1.918 -4.183 1.00 91.25 85 CYS A O 1
ATOM 682 N N . TYR A 1 86 ? -9.935 1.180 -4.877 1.00 94.25 86 TYR A N 1
ATOM 683 C CA . TYR A 1 86 ? -10.009 0.015 -4.016 1.00 94.25 86 TYR A CA 1
ATOM 684 C C . TYR A 1 86 ? -10.038 -1.236 -4.887 1.00 94.25 86 TYR A C 1
ATOM 686 O O . TYR A 1 86 ? -10.861 -1.341 -5.809 1.00 94.25 86 TYR A O 1
ATOM 694 N N . ILE A 1 87 ? -9.170 -2.189 -4.565 1.00 91.94 87 ILE A N 1
ATOM 695 C CA . ILE A 1 87 ? -9.040 -3.461 -5.268 1.00 91.94 87 ILE A CA 1
ATOM 696 C C . ILE A 1 87 ? -9.322 -4.599 -4.279 1.00 91.94 87 ILE A C 1
ATOM 698 O O . ILE A 1 87 ? -8.556 -4.800 -3.334 1.00 91.94 87 ILE A O 1
ATOM 702 N N . PRO A 1 88 ? -10.416 -5.358 -4.468 1.00 94.44 88 PRO A N 1
ATOM 703 C CA . PRO A 1 88 ? -10.636 -6.610 -3.753 1.00 94.44 88 PRO A CA 1
ATOM 704 C C . PRO A 1 88 ? -9.519 -7.620 -4.042 1.00 94.44 88 PRO 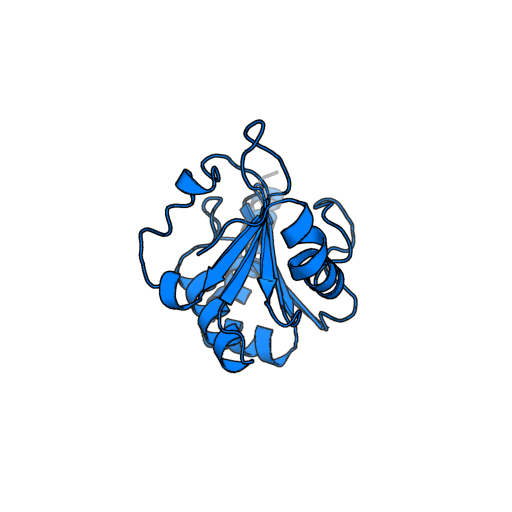A C 1
ATOM 706 O O . PRO A 1 88 ? -9.112 -7.782 -5.189 1.00 94.44 88 PRO A O 1
ATOM 709 N N . PHE A 1 89 ? -9.075 -8.380 -3.039 1.00 92.81 89 PHE A N 1
ATOM 710 C CA . PHE A 1 89 ? -8.037 -9.407 -3.220 1.00 92.81 89 PHE A CA 1
ATOM 711 C C . PHE A 1 89 ? -8.427 -10.505 -4.207 1.00 92.81 89 PHE A C 1
ATOM 713 O O . PHE A 1 89 ? -7.565 -11.073 -4.869 1.00 92.81 89 PHE A O 1
ATOM 720 N N . SER A 1 90 ? -9.726 -10.755 -4.386 1.00 90.12 90 SER A N 1
ATOM 721 C CA . SER A 1 90 ? -10.221 -11.671 -5.416 1.00 90.12 90 SER A CA 1
ATOM 722 C C . SER A 1 90 ? -9.814 -11.267 -6.837 1.00 90.12 90 SER A C 1
ATOM 724 O O . SER A 1 90 ? -9.789 -12.122 -7.716 1.00 90.12 90 SER A O 1
ATOM 726 N N . GLU A 1 91 ? -9.482 -9.997 -7.070 1.00 86.12 91 GLU A N 1
ATOM 727 C CA . GLU A 1 91 ? -9.103 -9.470 -8.385 1.00 86.12 91 GLU A CA 1
ATOM 728 C C . GLU A 1 91 ? -7.587 -9.496 -8.632 1.00 86.12 91 GLU A C 1
ATOM 730 O O . GLU A 1 91 ? -7.175 -9.459 -9.784 1.00 86.12 91 GLU A O 1
ATOM 735 N N . PHE A 1 92 ? -6.757 -9.681 -7.595 1.00 78.31 92 PHE A N 1
ATOM 736 C CA . PHE A 1 92 ? -5.297 -9.850 -7.737 1.00 78.31 92 PHE A CA 1
ATOM 737 C C . PHE A 1 92 ? -4.886 -11.162 -8.406 1.00 78.31 92 PHE A C 1
ATOM 739 O O . PHE A 1 92 ? -3.787 -11.273 -8.930 1.00 78.31 92 PHE A O 1
ATOM 746 N N . SER A 1 93 ? -5.787 -12.144 -8.444 1.00 63.66 93 SER A N 1
ATOM 747 C CA . SER A 1 93 ? -5.561 -13.432 -9.110 1.00 63.66 93 SER A CA 1
ATOM 748 C C . SER A 1 93 ? -5.591 -13.357 -10.642 1.00 63.66 93 SER A C 1
ATOM 750 O O . SER A 1 93 ? -5.338 -14.362 -11.308 1.00 63.66 93 SER A O 1
ATOM 752 N N . HIS A 1 94 ? -5.925 -12.195 -11.209 1.00 56.75 94 HIS A N 1
ATOM 753 C CA . HIS A 1 94 ? -5.982 -12.011 -12.650 1.00 56.75 94 HIS A CA 1
ATOM 754 C C . HIS A 1 94 ? -4.652 -11.403 -13.114 1.00 56.75 94 HIS A C 1
ATOM 756 O O . HIS A 1 94 ? -4.300 -10.318 -12.654 1.00 56.75 94 HIS A O 1
ATOM 762 N N . PRO A 1 95 ? -3.924 -12.043 -14.051 1.00 51.25 95 PRO A N 1
ATOM 763 C CA . PRO A 1 95 ? -2.689 -11.490 -14.624 1.00 51.25 95 PRO A CA 1
ATOM 764 C C . PRO A 1 95 ? -2.910 -10.164 -15.379 1.00 51.25 95 PRO A C 1
ATOM 766 O O . PRO A 1 95 ? -1.960 -9.553 -15.852 1.00 51.25 95 PRO A O 1
ATOM 769 N N . GLU A 1 96 ? -4.166 -9.731 -15.477 1.00 47.94 96 GLU A N 1
ATOM 770 C CA . GLU A 1 96 ? -4.657 -8.540 -16.149 1.00 47.94 96 GLU A CA 1
ATOM 771 C C . GLU A 1 96 ? -5.324 -7.587 -15.143 1.00 47.94 96 GLU A C 1
ATOM 773 O O . GLU A 1 96 ? -6.371 -7.016 -15.449 1.00 47.94 96 GLU A O 1
ATOM 778 N N . ILE A 1 97 ? -4.773 -7.384 -13.931 1.00 57.25 97 ILE A N 1
ATOM 779 C CA . ILE A 1 97 ? -5.013 -6.070 -13.316 1.00 57.25 97 ILE A CA 1
ATOM 780 C C . ILE A 1 97 ? -4.366 -5.085 -14.278 1.00 57.25 97 ILE A C 1
ATOM 782 O O . ILE A 1 97 ? -3.156 -4.866 -14.248 1.00 57.25 97 ILE A O 1
ATOM 786 N N . ASP A 1 98 ? -5.190 -4.565 -15.177 1.00 58.38 98 ASP A N 1
ATOM 787 C CA . ASP A 1 98 ? -4.793 -3.603 -16.172 1.00 58.38 98 ASP A CA 1
ATOM 788 C C . ASP A 1 98 ? -4.573 -2.277 -15.445 1.00 58.38 98 ASP A C 1
ATOM 790 O O . ASP A 1 98 ? -5.437 -1.401 -15.357 1.00 58.38 98 ASP A O 1
ATOM 794 N N . LEU A 1 99 ? -3.396 -2.163 -14.826 1.00 60.47 99 LEU A N 1
ATOM 795 C CA . LEU A 1 99 ? -2.931 -0.934 -14.204 1.00 60.47 99 LEU A CA 1
ATOM 796 C C . LEU A 1 99 ? -2.872 0.201 -15.254 1.00 60.47 99 LEU A C 1
ATOM 798 O O . LEU A 1 99 ? -2.844 1.376 -14.875 1.00 60.47 99 LEU A O 1
ATOM 802 N N . ASP A 1 100 ? -2.948 -0.109 -16.558 1.00 59.06 100 ASP A N 1
ATOM 803 C CA . ASP A 1 100 ? -3.066 0.871 -17.636 1.00 59.06 100 ASP A CA 1
ATOM 804 C C . ASP A 1 100 ? -4.433 1.571 -17.615 1.00 59.06 100 ASP A C 1
ATOM 806 O O . ASP A 1 100 ? -4.494 2.784 -17.849 1.00 59.06 100 ASP A O 1
ATOM 810 N N . GLU A 1 101 ? -5.519 0.877 -17.242 1.00 58.38 101 GLU A N 1
ATOM 811 C CA . GLU A 1 101 ? -6.834 1.501 -17.012 1.00 58.38 101 GLU A CA 1
ATOM 812 C C . GLU A 1 101 ? -6.801 2.485 -15.833 1.00 58.38 101 GLU A C 1
ATOM 814 O O . GLU A 1 101 ? -7.507 3.500 -15.837 1.00 58.38 101 GLU A O 1
ATOM 819 N N . LEU A 1 102 ? -5.934 2.231 -14.848 1.00 58.84 102 LEU A N 1
ATOM 820 C CA . LEU A 1 102 ? -5.656 3.149 -13.739 1.00 58.84 102 LEU A CA 1
ATOM 821 C C . LEU A 1 102 ? -4.669 4.266 -14.120 1.00 58.84 102 LEU A C 1
ATOM 823 O O . LEU A 1 102 ? -4.406 5.157 -13.315 1.00 58.84 102 LEU A O 1
ATOM 827 N N . GLY A 1 103 ? -4.149 4.266 -15.352 1.00 56.31 103 GLY A N 1
ATOM 828 C CA . GLY A 1 103 ? -3.187 5.256 -15.829 1.00 56.31 103 GLY A CA 1
ATOM 829 C C . GLY A 1 103 ? -1.777 5.077 -15.264 1.00 56.31 103 GLY A C 1
ATOM 830 O O . GLY A 1 103 ? -0.985 6.012 -15.340 1.00 56.31 103 GLY A O 1
ATOM 831 N N . MET A 1 104 ? -1.443 3.895 -14.739 1.00 60.34 104 MET A N 1
ATOM 832 C CA . MET A 1 104 ? -0.135 3.581 -14.146 1.00 60.34 104 MET A CA 1
ATOM 833 C C . MET A 1 104 ? 0.949 3.251 -15.186 1.00 60.34 104 MET A C 1
ATOM 835 O O . MET A 1 104 ? 2.030 2.792 -14.826 1.00 60.34 104 MET A O 1
ATOM 839 N N . TYR A 1 105 ? 0.692 3.535 -16.468 1.00 53.59 105 TYR A N 1
ATOM 840 C CA . TYR A 1 105 ? 1.603 3.318 -17.604 1.00 53.59 105 TYR A CA 1
ATOM 841 C C . TYR A 1 105 ? 2.953 4.054 -17.467 1.00 53.59 105 TYR A C 1
ATOM 843 O O . TYR A 1 105 ? 3.864 3.849 -18.267 1.00 53.59 105 TYR A O 1
ATOM 851 N N . PHE A 1 106 ? 3.096 4.939 -16.474 1.00 53.88 106 PHE A N 1
ATOM 852 C CA . PHE A 1 106 ? 4.307 5.712 -16.239 1.00 53.88 106 PHE A CA 1
ATOM 853 C C . PHE A 1 106 ? 4.663 5.783 -14.753 1.00 53.88 106 PHE A C 1
ATOM 855 O O . PHE A 1 106 ? 3.960 6.435 -13.993 1.00 53.88 106 PHE A O 1
ATOM 862 N N . VAL A 1 107 ? 5.784 5.141 -14.400 1.00 58.91 107 VAL A N 1
ATOM 863 C CA . VAL A 1 107 ? 6.921 5.580 -13.551 1.00 58.91 107 VAL A CA 1
ATOM 864 C C . VAL A 1 107 ? 6.651 6.534 -12.368 1.00 58.91 107 VAL A C 1
ATOM 866 O O . VAL A 1 107 ? 7.546 7.287 -11.988 1.00 58.91 107 VAL A O 1
ATOM 869 N N . SER A 1 108 ? 5.463 6.546 -11.767 1.00 73.56 108 SER A N 1
ATOM 870 C CA . SER A 1 108 ? 5.213 7.303 -10.541 1.00 73.56 108 SER A CA 1
ATOM 871 C C . SER A 1 108 ? 5.287 6.381 -9.340 1.00 73.56 108 SER A C 1
ATOM 873 O O . SER A 1 108 ? 4.933 5.204 -9.398 1.00 73.56 108 SER A O 1
ATOM 875 N N . ASP A 1 109 ? 5.726 6.945 -8.228 1.00 86.25 109 ASP A N 1
ATOM 876 C CA . ASP A 1 109 ? 5.621 6.275 -6.945 1.00 86.25 109 ASP A CA 1
ATOM 877 C C . ASP A 1 109 ? 4.136 6.094 -6.606 1.00 86.25 109 ASP A C 1
ATOM 879 O O . ASP A 1 109 ? 3.281 6.901 -6.990 1.00 86.25 109 ASP A O 1
ATOM 883 N N . TYR A 1 110 ? 3.810 5.012 -5.913 1.00 89.50 110 TYR A N 1
ATOM 884 C CA . TYR A 1 110 ? 2.443 4.759 -5.482 1.00 89.50 110 TYR A CA 1
ATOM 885 C C . TYR A 1 110 ? 2.407 4.000 -4.168 1.00 89.50 110 TYR A C 1
ATOM 887 O O . TYR A 1 110 ? 3.332 3.276 -3.796 1.00 89.50 110 TYR A O 1
ATOM 895 N N . PHE A 1 111 ? 1.300 4.175 -3.464 1.00 93.38 111 PHE A N 1
ATOM 896 C CA . PHE A 1 111 ? 1.041 3.541 -2.188 1.00 93.38 111 PHE A CA 1
ATOM 897 C C . PHE A 1 111 ? -0.006 2.455 -2.355 1.00 93.38 111 PHE A C 1
ATOM 899 O O . PHE A 1 111 ? -1.044 2.688 -2.966 1.00 93.38 111 PHE A O 1
ATOM 906 N N . ILE A 1 112 ? 0.232 1.300 -1.749 1.00 94.62 112 ILE A N 1
ATOM 907 C CA . ILE A 1 112 ? -0.752 0.232 -1.567 1.00 94.62 112 ILE A CA 1
ATOM 908 C C . ILE A 1 112 ? -0.976 0.104 -0.071 1.00 94.62 112 ILE A C 1
ATOM 910 O O . ILE A 1 112 ? -0.010 0.070 0.684 1.00 94.62 112 ILE A O 1
ATOM 914 N N . TYR A 1 113 ? -2.213 0.050 0.401 1.00 97.38 113 TYR A N 1
ATOM 915 C CA . TYR A 1 113 ? -2.440 -0.037 1.838 1.00 97.38 113 TYR A CA 1
ATOM 916 C C . TYR A 1 113 ? -3.701 -0.779 2.227 1.00 97.38 113 TYR A C 1
ATOM 918 O O . TYR A 1 113 ? -4.713 -0.804 1.526 1.00 97.38 113 TYR A O 1
ATOM 926 N N . SER A 1 114 ? -3.591 -1.389 3.400 1.00 96.12 114 SER A N 1
ATOM 927 C CA . SER A 1 114 ? -4.627 -2.147 4.078 1.00 96.12 114 SER A CA 1
ATOM 928 C C . SER A 1 114 ? -5.943 -1.388 4.165 1.00 96.12 114 SER A C 1
ATOM 930 O O . SER A 1 114 ? -5.960 -0.234 4.590 1.00 96.12 114 SER A O 1
ATOM 932 N N . SER A 1 115 ? -7.062 -2.070 3.912 1.00 96.00 115 SER A N 1
ATOM 933 C CA . SER A 1 115 ? -8.390 -1.539 4.238 1.00 96.00 115 SER A CA 1
ATOM 934 C C . SER A 1 115 ? -8.655 -1.409 5.741 1.00 96.00 115 SER A C 1
ATOM 936 O O . SER A 1 115 ? -9.518 -0.638 6.150 1.00 96.00 115 SER A O 1
ATOM 938 N N . SER A 1 116 ? -7.914 -2.138 6.580 1.00 95.62 116 SER A N 1
ATOM 939 C CA . SER A 1 116 ? -7.988 -2.025 8.041 1.00 95.62 116 SER A CA 1
ATOM 940 C C . SER A 1 116 ? -6.909 -1.115 8.643 1.00 95.62 116 SER A C 1
ATOM 942 O O . SER A 1 116 ? -6.941 -0.837 9.844 1.00 95.62 116 SER A O 1
ATOM 944 N N . GLY A 1 117 ? -5.981 -0.607 7.825 1.00 96.31 117 GLY A N 1
ATOM 945 C CA . GLY A 1 117 ? -4.883 0.267 8.242 1.00 96.31 117 GLY A CA 1
ATOM 946 C C . GLY A 1 117 ? -3.749 -0.446 8.986 1.00 96.31 117 GLY A C 1
ATOM 947 O O . GLY A 1 117 ? -3.044 0.189 9.767 1.00 96.31 117 GLY A O 1
ATOM 948 N N . LYS A 1 118 ? -3.589 -1.763 8.795 1.00 96.69 118 LYS A N 1
ATOM 949 C CA . LYS A 1 118 ? -2.583 -2.584 9.502 1.00 96.69 118 LYS A CA 1
ATOM 950 C C . LYS A 1 118 ? -1.252 -2.737 8.765 1.00 96.69 118 LYS A C 1
ATOM 952 O O . LYS A 1 118 ? -0.283 -3.187 9.373 1.00 96.69 118 LYS A O 1
ATOM 957 N N . TRP A 1 119 ? -1.213 -2.400 7.480 1.00 98.06 119 TRP A N 1
ATOM 958 C CA . TRP A 1 119 ? -0.028 -2.505 6.636 1.00 98.06 119 TRP A CA 1
A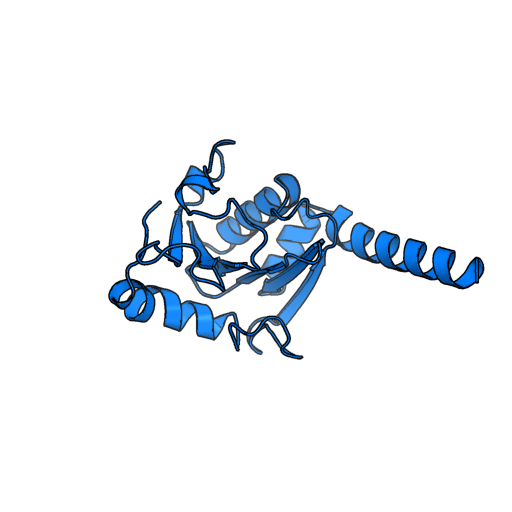TOM 959 C C . TRP A 1 119 ? -0.093 -1.541 5.450 1.00 98.06 119 TRP A C 1
ATOM 961 O O . TRP A 1 119 ? -1.172 -1.067 5.075 1.00 98.06 119 TRP A O 1
ATOM 971 N N . GLY A 1 120 ? 1.067 -1.285 4.853 1.00 97.38 120 GLY A N 1
ATOM 972 C CA . GLY A 1 120 ? 1.215 -0.531 3.621 1.00 97.38 120 GLY A CA 1
ATOM 973 C C . GLY A 1 120 ? 2.490 -0.873 2.869 1.00 97.38 120 GLY A C 1
ATOM 974 O O . GLY A 1 120 ? 3.452 -1.397 3.429 1.00 97.38 120 GLY A O 1
ATOM 975 N N . VAL A 1 121 ? 2.476 -0.537 1.591 1.00 95.31 121 VAL A N 1
ATOM 976 C CA . VAL A 1 121 ? 3.576 -0.646 0.647 1.00 95.31 121 VAL A CA 1
ATOM 977 C C . VAL A 1 121 ? 3.743 0.718 -0.008 1.00 95.31 121 VAL A C 1
ATOM 979 O O . VAL A 1 121 ? 2.769 1.276 -0.507 1.00 95.31 121 VAL A O 1
ATOM 982 N N . LEU A 1 122 ? 4.960 1.245 -0.031 1.00 93.44 122 LEU A N 1
ATOM 983 C CA . LEU A 1 122 ? 5.367 2.248 -1.008 1.00 93.44 122 LEU A CA 1
ATOM 984 C C . LEU A 1 122 ? 6.106 1.513 -2.120 1.00 93.44 122 LEU A C 1
ATOM 986 O O . LEU A 1 122 ? 7.064 0.797 -1.841 1.00 93.44 122 LEU A O 1
ATOM 990 N N . VAL A 1 123 ? 5.695 1.723 -3.360 1.00 89.56 123 VAL A N 1
ATOM 991 C CA . VAL A 1 123 ? 6.469 1.333 -4.535 1.00 89.56 123 VAL A CA 1
ATOM 992 C C . VAL A 1 123 ? 7.095 2.587 -5.113 1.00 89.56 123 VAL A C 1
ATOM 994 O O . VAL A 1 123 ? 6.383 3.534 -5.445 1.00 89.56 123 VAL A O 1
ATOM 997 N N . SER A 1 124 ? 8.423 2.603 -5.208 1.00 87.06 124 SER A N 1
ATOM 998 C CA . SER A 1 124 ? 9.160 3.728 -5.764 1.00 87.06 124 SER A CA 1
ATOM 999 C C . SER A 1 124 ? 9.577 3.466 -7.206 1.00 87.06 124 SER A C 1
ATOM 1001 O O . SER A 1 124 ? 10.097 2.404 -7.553 1.00 87.06 124 SER A O 1
ATOM 1003 N N . SER A 1 125 ? 9.441 4.498 -8.035 1.00 84.62 125 SER A N 1
ATOM 1004 C CA . SER A 1 125 ? 10.016 4.584 -9.381 1.00 84.62 125 SER A CA 1
ATOM 1005 C C . SER A 1 125 ? 11.534 4.391 -9.410 1.00 84.62 125 SER A C 1
ATOM 1007 O O . SER A 1 125 ? 12.088 4.054 -10.452 1.00 84.62 125 SER A O 1
ATOM 1009 N N . ALA A 1 126 ? 12.210 4.555 -8.270 1.00 83.62 126 ALA A N 1
ATOM 1010 C CA . ALA A 1 126 ? 13.638 4.312 -8.103 1.00 83.62 126 ALA A CA 1
ATOM 1011 C C . ALA A 1 126 ? 13.992 2.826 -7.866 1.00 83.62 126 ALA A C 1
ATOM 1013 O O . ALA A 1 126 ? 15.045 2.534 -7.304 1.00 83.62 126 ALA A O 1
ATOM 1014 N N . HIS A 1 127 ? 13.135 1.894 -8.301 1.00 82.94 127 HIS A N 1
ATOM 1015 C CA . HIS A 1 127 ? 13.363 0.442 -8.254 1.00 82.94 127 HIS A CA 1
ATOM 1016 C C . HIS A 1 127 ? 13.547 -0.131 -6.842 1.00 82.94 127 HIS A C 1
ATOM 1018 O O . HIS A 1 127 ? 14.244 -1.122 -6.647 1.00 82.94 127 HIS A O 1
ATOM 1024 N N . TYR A 1 128 ? 12.898 0.475 -5.85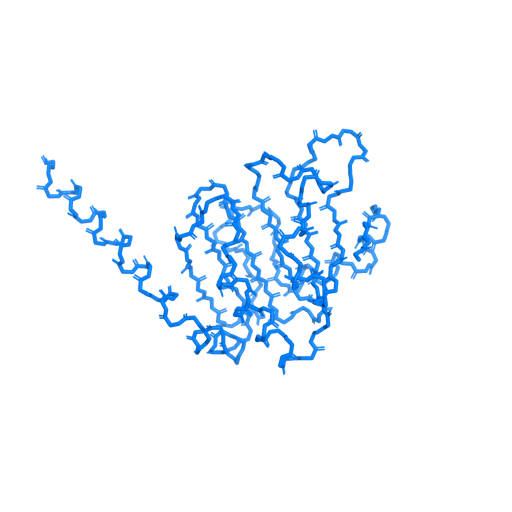3 1.00 86.50 128 TYR A N 1
ATOM 1025 C CA . TYR A 1 128 ? 12.786 -0.093 -4.517 1.00 86.50 128 TYR A CA 1
ATOM 1026 C C . TYR A 1 128 ? 11.354 0.038 -4.018 1.00 86.50 128 TYR A C 1
ATOM 1028 O O . TYR A 1 128 ? 10.582 0.877 -4.489 1.00 86.50 128 TYR A O 1
ATOM 1036 N N . GLY A 1 129 ? 11.002 -0.775 -3.035 1.00 89.50 129 GLY A N 1
ATOM 1037 C CA . GLY A 1 129 ? 9.767 -0.618 -2.296 1.00 89.50 129 GLY A CA 1
ATOM 1038 C C . GLY A 1 129 ? 9.995 -0.702 -0.799 1.00 89.50 129 GLY A C 1
ATOM 1039 O O . GLY A 1 129 ? 10.971 -1.281 -0.321 1.00 89.50 129 GLY A O 1
ATOM 1040 N N . LEU A 1 130 ? 9.087 -0.088 -0.053 1.00 93.31 130 LEU A N 1
ATOM 1041 C CA . LEU A 1 130 ? 9.047 -0.166 1.398 1.00 93.31 130 LEU A CA 1
ATOM 1042 C C . LEU A 1 130 ? 7.772 -0.882 1.803 1.00 93.31 130 LEU A C 1
ATOM 1044 O O . LEU A 1 130 ? 6.686 -0.490 1.395 1.00 93.31 130 LEU A O 1
ATOM 1048 N N . LEU A 1 131 ? 7.904 -1.895 2.643 1.00 95.25 131 LEU A N 1
ATOM 1049 C CA . LEU A 1 131 ? 6.809 -2.636 3.242 1.00 95.25 131 LEU A CA 1
ATOM 1050 C C . LEU A 1 131 ? 6.758 -2.306 4.731 1.00 95.25 131 LEU A C 1
ATOM 1052 O O . LEU A 1 131 ? 7.778 -2.367 5.414 1.00 95.25 131 LEU A O 1
ATOM 1056 N N . GLY A 1 132 ? 5.585 -1.971 5.249 1.00 97.19 132 GLY A N 1
ATOM 1057 C CA . GLY A 1 132 ? 5.387 -1.641 6.655 1.00 97.19 132 GLY A CA 1
ATOM 1058 C C . GLY A 1 132 ? 4.115 -2.278 7.181 1.00 97.19 132 GLY A C 1
ATOM 1059 O O . GLY A 1 132 ? 3.119 -2.358 6.470 1.00 97.19 132 GLY A O 1
ATOM 1060 N N . GLY A 1 133 ? 4.131 -2.739 8.427 1.00 97.50 133 GLY A N 1
ATOM 1061 C CA . GLY A 1 133 ? 2.955 -3.362 9.021 1.00 97.50 133 GLY A CA 1
ATOM 1062 C C . GLY A 1 133 ? 3.140 -3.791 10.465 1.00 97.50 133 GLY A C 1
ATOM 1063 O O . GLY A 1 133 ? 4.094 -3.394 11.149 1.00 97.50 133 GLY A O 1
ATOM 1064 N N . SER A 1 134 ? 2.203 -4.611 10.936 1.00 96.12 134 SER A N 1
ATOM 1065 C CA . SER A 1 134 ? 2.377 -5.344 12.186 1.00 96.12 134 SER A CA 1
ATOM 1066 C C . SER A 1 134 ? 3.492 -6.398 12.049 1.00 96.12 134 SER A C 1
ATOM 1068 O O . SER A 1 134 ? 3.808 -6.814 10.930 1.00 96.12 134 SER A O 1
ATOM 1070 N N . PRO A 1 135 ? 4.114 -6.845 13.153 1.00 96.19 135 PRO A N 1
ATOM 1071 C CA . PRO A 1 135 ? 5.115 -7.909 13.098 1.00 96.19 135 PRO A CA 1
ATOM 1072 C C . PRO A 1 135 ? 4.580 -9.182 12.434 1.00 96.19 135 PRO A C 1
ATOM 1074 O O . PRO A 1 135 ? 5.240 -9.733 11.561 1.00 96.19 135 PRO A O 1
ATOM 1077 N N . GLU A 1 136 ? 3.344 -9.569 12.756 1.00 96.44 136 GLU A N 1
ATOM 1078 C CA . GLU A 1 136 ? 2.689 -10.761 12.207 1.00 96.44 136 GLU A CA 1
ATOM 1079 C C . GLU A 1 136 ? 2.491 -10.657 10.689 1.00 96.44 136 GLU A C 1
ATOM 1081 O O . GLU A 1 136 ? 2.632 -11.646 9.974 1.00 96.44 136 GLU A O 1
ATOM 1086 N N . PHE A 1 137 ? 2.194 -9.452 10.185 1.00 97.44 137 PHE A N 1
ATOM 1087 C CA . PHE A 1 137 ? 2.107 -9.196 8.749 1.00 97.44 137 PHE A CA 1
ATOM 1088 C C . PHE A 1 137 ? 3.453 -9.444 8.063 1.00 97.44 137 PHE A C 1
ATOM 1090 O O . PHE A 1 137 ? 3.534 -10.209 7.107 1.00 97.44 137 PHE A O 1
ATOM 1097 N N . ILE A 1 138 ? 4.512 -8.799 8.562 1.00 96.62 138 ILE A N 1
ATOM 1098 C CA . ILE A 1 138 ? 5.846 -8.860 7.954 1.00 96.62 138 ILE A CA 1
ATOM 1099 C C . ILE A 1 138 ? 6.425 -10.276 8.027 1.00 96.62 138 ILE A C 1
ATOM 1101 O O . ILE A 1 138 ? 7.043 -10.734 7.068 1.00 96.62 138 ILE A O 1
ATOM 1105 N N . GLU A 1 139 ? 6.213 -10.987 9.134 1.00 96.06 139 GLU A N 1
ATOM 1106 C CA . GLU A 1 139 ? 6.600 -12.394 9.267 1.00 96.06 139 GLU A CA 1
ATOM 1107 C C . GLU A 1 139 ? 5.845 -13.288 8.280 1.00 96.06 139 GLU A C 1
ATOM 1109 O O . GLU A 1 139 ? 6.459 -14.159 7.665 1.00 96.06 139 GLU A O 1
ATOM 1114 N N . GLY A 1 140 ? 4.549 -13.038 8.068 1.00 96.56 140 GLY A N 1
ATOM 1115 C CA . GLY A 1 140 ? 3.763 -13.719 7.040 1.00 96.56 140 GLY A CA 1
ATOM 1116 C C . GLY A 1 140 ? 4.340 -13.518 5.639 1.00 96.56 140 GLY A C 1
ATOM 1117 O O . GLY A 1 140 ? 4.535 -14.493 4.911 1.00 96.56 140 GLY A O 1
ATOM 1118 N N . VAL A 1 141 ? 4.693 -12.275 5.292 1.00 95.62 141 VAL A N 1
ATOM 1119 C CA . VAL A 1 141 ? 5.268 -11.962 3.976 1.00 95.62 141 VAL A CA 1
ATOM 1120 C C . VAL A 1 141 ? 6.622 -12.645 3.808 1.00 95.62 141 VAL A C 1
ATOM 1122 O O . VAL A 1 141 ? 6.845 -13.292 2.792 1.00 95.62 141 VAL A O 1
ATOM 1125 N N . ARG A 1 142 ? 7.499 -12.590 4.816 1.00 94.44 142 ARG A N 1
ATOM 1126 C CA . ARG A 1 142 ? 8.799 -13.284 4.790 1.00 94.44 142 ARG A CA 1
ATOM 1127 C C . ARG A 1 142 ? 8.670 -14.797 4.668 1.00 94.44 142 ARG A C 1
ATOM 1129 O O . ARG A 1 142 ? 9.472 -15.425 3.989 1.00 94.44 142 ARG A O 1
ATOM 1136 N N . ALA A 1 143 ? 7.686 -15.392 5.337 1.00 93.81 143 ALA A N 1
ATOM 1137 C CA . ALA A 1 143 ? 7.454 -16.828 5.250 1.00 93.81 143 ALA A CA 1
ATOM 1138 C C . ALA A 1 143 ? 6.986 -17.246 3.846 1.00 93.81 143 ALA A C 1
ATOM 1140 O O . ALA A 1 143 ? 7.349 -18.325 3.381 1.00 93.81 143 ALA A O 1
ATOM 1141 N N . ALA A 1 144 ? 6.195 -16.399 3.181 1.00 92.88 144 ALA A N 1
ATOM 1142 C CA . ALA A 1 144 ? 5.697 -16.634 1.828 1.00 92.88 144 ALA A CA 1
ATOM 1143 C C . ALA A 1 144 ? 6.704 -16.254 0.725 1.00 92.88 144 ALA A C 1
ATOM 1145 O O . ALA A 1 144 ? 6.677 -16.860 -0.343 1.00 92.88 144 ALA A O 1
ATOM 1146 N N . PHE A 1 145 ? 7.599 -15.299 0.989 1.00 90.75 145 PHE A N 1
ATOM 1147 C CA . PHE A 1 145 ? 8.646 -14.840 0.074 1.00 90.75 145 PHE A CA 1
ATOM 1148 C C . PHE A 1 145 ? 9.997 -14.710 0.810 1.00 90.75 145 PHE A C 1
ATOM 1150 O O . PHE A 1 145 ? 10.401 -13.606 1.189 1.00 90.75 145 PHE A O 1
ATOM 1157 N N . PRO A 1 146 ? 10.699 -15.831 1.071 1.00 87.25 146 PRO A N 1
ATOM 1158 C CA . PRO A 1 146 ? 11.962 -15.841 1.820 1.00 87.25 146 PRO A CA 1
ATOM 1159 C C . PRO A 1 146 ? 13.094 -15.031 1.171 1.00 87.25 146 PRO A C 1
ATOM 1161 O O . PRO A 1 146 ? 14.042 -14.627 1.845 1.00 87.25 146 PRO A O 1
ATOM 1164 N N . GLU A 1 147 ? 13.008 -14.790 -0.135 1.00 85.06 147 GLU A N 1
ATOM 1165 C CA . GLU A 1 147 ? 13.943 -13.984 -0.915 1.00 85.06 147 GLU A CA 1
ATOM 1166 C C . GLU A 1 147 ? 13.910 -12.497 -0.538 1.00 85.06 147 GLU A C 1
ATOM 1168 O O . GLU A 1 147 ? 14.881 -11.793 -0.815 1.00 85.06 147 GLU A O 1
ATOM 1173 N N . LEU A 1 148 ? 12.864 -12.035 0.160 1.00 84.50 148 LEU A N 1
ATOM 1174 C CA . LEU A 1 148 ? 12.682 -10.636 0.555 1.00 84.50 148 LEU A CA 1
ATOM 1175 C C . LEU A 1 148 ? 13.921 -10.041 1.236 1.00 84.50 148 LEU A C 1
ATOM 1177 O O . LEU A 1 148 ? 14.364 -8.946 0.903 1.00 84.50 148 LEU A O 1
ATOM 1181 N N . ASP A 1 149 ? 14.499 -10.774 2.189 1.00 79.19 149 ASP A N 1
ATOM 1182 C CA . ASP A 1 149 ? 15.681 -10.301 2.912 1.00 79.19 149 ASP A CA 1
ATOM 1183 C C . ASP A 1 149 ? 16.962 -10.473 2.069 1.00 79.19 149 ASP A C 1
ATOM 1185 O O . ASP A 1 149 ? 17.935 -9.744 2.265 1.00 79.19 149 ASP A O 1
ATOM 1189 N N . ARG A 1 150 ? 16.975 -11.407 1.106 1.00 76.50 150 ARG A N 1
ATOM 1190 C CA . ARG A 1 150 ? 18.131 -11.683 0.238 1.00 76.50 150 ARG A CA 1
ATOM 1191 C C . ARG A 1 150 ? 18.401 -10.540 -0.736 1.00 76.50 150 ARG A C 1
ATOM 1193 O O . ARG A 1 150 ? 19.562 -10.181 -0.920 1.00 76.50 150 ARG A O 1
ATOM 1200 N N . GLU A 1 151 ? 17.356 -9.930 -1.286 1.00 71.94 151 GLU A N 1
ATOM 1201 C CA . GLU A 1 151 ? 17.481 -8.795 -2.212 1.00 71.94 151 GLU A CA 1
ATOM 1202 C C . GLU A 1 151 ? 18.249 -7.618 -1.603 1.00 71.94 151 GLU A C 1
ATOM 1204 O O . GLU A 1 151 ? 19.054 -6.969 -2.272 1.00 71.94 151 GLU A O 1
ATOM 1209 N N . VAL A 1 152 ? 18.051 -7.371 -0.307 1.00 71.38 152 VAL A N 1
ATOM 1210 C CA . VAL A 1 152 ? 18.761 -6.315 0.420 1.00 71.38 152 VAL A CA 1
ATOM 1211 C C . VAL A 1 152 ? 20.262 -6.604 0.456 1.00 71.38 152 VAL A C 1
ATOM 1213 O O . VAL A 1 152 ? 21.077 -5.713 0.212 1.00 71.38 152 VAL A O 1
ATOM 1216 N N . TYR A 1 153 ? 20.648 -7.853 0.721 1.00 68.31 153 TYR A N 1
ATOM 1217 C CA . TYR A 1 153 ? 22.056 -8.253 0.724 1.00 68.31 153 TYR A CA 1
ATOM 1218 C C . TYR A 1 153 ? 22.681 -8.194 -0.668 1.00 68.31 153 TYR A C 1
ATOM 1220 O O . TYR A 1 153 ? 23.829 -7.758 -0.794 1.00 68.31 153 TYR A O 1
ATOM 1228 N N . ASP A 1 154 ? 21.946 -8.588 -1.705 1.00 68.31 154 ASP A N 1
ATOM 1229 C CA . ASP A 1 154 ? 22.422 -8.524 -3.087 1.00 68.31 154 ASP A CA 1
ATOM 1230 C C . ASP A 1 154 ? 22.679 -7.064 -3.509 1.00 68.31 154 ASP A C 1
ATOM 1232 O O . ASP A 1 154 ? 23.747 -6.763 -4.050 1.00 68.31 154 ASP A O 1
ATOM 1236 N N . PHE A 1 155 ? 21.793 -6.128 -3.141 1.00 67.75 155 PHE A N 1
ATOM 1237 C CA . PHE A 1 155 ? 22.000 -4.691 -3.366 1.00 67.75 155 PHE A CA 1
ATOM 1238 C C . PHE A 1 155 ? 23.279 -4.165 -2.688 1.00 67.75 155 PHE A C 1
ATOM 1240 O O . PHE A 1 155 ? 24.125 -3.542 -3.336 1.00 67.75 155 PHE A O 1
ATOM 1247 N N . TYR A 1 156 ? 23.483 -4.471 -1.399 1.00 63.38 156 TYR A N 1
ATOM 1248 C CA . TYR A 1 156 ? 24.709 -4.083 -0.682 1.00 63.38 156 TYR A CA 1
ATOM 1249 C C . TYR A 1 156 ? 25.979 -4.700 -1.283 1.00 63.38 156 TYR A C 1
ATOM 1251 O O . TYR A 1 156 ? 27.055 -4.100 -1.217 1.00 63.38 156 TYR A O 1
ATOM 1259 N N . SER A 1 157 ? 25.872 -5.899 -1.851 1.00 61.75 157 SER A N 1
ATOM 1260 C CA . SER A 1 157 ? 27.003 -6.619 -2.439 1.00 61.75 157 SER A CA 1
ATOM 1261 C C . SER A 1 157 ? 27.439 -5.997 -3.767 1.00 61.75 157 SER A C 1
ATOM 1263 O O . SER A 1 157 ? 28.636 -5.907 -4.035 1.00 61.75 157 SER A O 1
ATOM 1265 N N . ILE A 1 158 ? 26.484 -5.504 -4.562 1.00 61.75 158 ILE A N 1
ATOM 1266 C CA . ILE A 1 158 ? 26.751 -4.751 -5.795 1.00 61.75 158 ILE A CA 1
ATOM 1267 C C . ILE A 1 158 ? 27.413 -3.408 -5.473 1.00 61.75 158 ILE A C 1
ATOM 1269 O O . ILE A 1 158 ? 28.445 -3.095 -6.060 1.00 61.75 158 ILE A O 1
ATOM 1273 N N . GLY A 1 159 ? 26.893 -2.651 -4.498 1.00 60.16 159 GLY A N 1
ATOM 1274 C CA . GLY A 1 159 ? 27.482 -1.367 -4.091 1.00 60.16 159 GLY A CA 1
ATOM 1275 C C . GLY A 1 159 ? 28.949 -1.484 -3.658 1.00 60.16 159 GLY A C 1
ATOM 1276 O O . GLY A 1 159 ? 29.790 -0.705 -4.100 1.00 60.16 159 GLY A O 1
ATOM 1277 N N . LYS A 1 160 ? 29.284 -2.527 -2.883 1.00 55.75 160 LYS A N 1
ATOM 1278 C CA . LYS A 1 160 ? 30.674 -2.821 -2.492 1.00 55.75 160 LYS A CA 1
ATOM 1279 C C . LYS A 1 160 ? 31.574 -3.206 -3.665 1.00 55.75 160 LYS A C 1
ATOM 1281 O O . LYS A 1 160 ? 32.760 -2.901 -3.633 1.00 55.75 160 LYS A O 1
ATOM 1286 N N . MET A 1 161 ? 31.046 -3.891 -4.681 1.00 50.91 161 MET A N 1
ATOM 1287 C CA . MET A 1 161 ? 31.826 -4.213 -5.880 1.00 50.91 161 MET A CA 1
ATOM 1288 C C . MET A 1 161 ? 32.149 -2.959 -6.69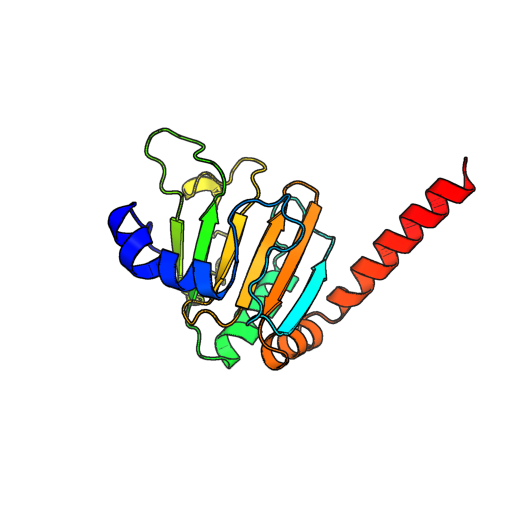8 1.00 50.91 161 MET A C 1
ATOM 1290 O O . MET A 1 161 ? 33.248 -2.871 -7.235 1.00 50.91 161 MET A O 1
ATOM 1294 N N . THR A 1 162 ? 31.245 -1.980 -6.748 1.00 54.22 162 THR A N 1
ATOM 1295 C CA . THR A 1 162 ? 31.475 -0.710 -7.450 1.00 54.22 162 THR A CA 1
ATOM 1296 C C . THR A 1 162 ? 32.543 0.140 -6.755 1.00 54.22 162 THR A C 1
ATOM 1298 O O . THR A 1 162 ? 33.444 0.630 -7.424 1.00 54.22 162 THR A O 1
ATOM 1301 N N . GLU A 1 163 ? 32.524 0.224 -5.420 1.00 54.88 163 GLU A N 1
ATOM 1302 C CA . GLU A 1 163 ? 33.559 0.925 -4.631 1.00 54.88 163 GLU A CA 1
ATOM 1303 C C . GLU A 1 163 ? 34.949 0.266 -4.713 1.00 54.88 163 GLU A C 1
ATOM 1305 O O . GLU A 1 163 ? 35.957 0.914 -4.460 1.00 54.88 163 GLU A O 1
ATOM 1310 N N . MET A 1 164 ? 35.028 -1.026 -5.050 1.00 47.84 164 MET A N 1
ATOM 1311 C CA . MET A 1 164 ? 36.300 -1.741 -5.226 1.00 47.84 164 MET A CA 1
ATOM 1312 C C . MET A 1 164 ? 36.927 -1.564 -6.618 1.00 47.84 164 MET A C 1
ATOM 1314 O O . MET A 1 164 ? 38.056 -2.013 -6.833 1.00 47.84 164 MET A O 1
ATOM 1318 N N . ILE A 1 165 ? 36.190 -0.989 -7.571 1.00 51.47 165 ILE A N 1
ATOM 1319 C CA . ILE A 1 165 ? 36.629 -0.783 -8.960 1.00 51.47 165 ILE A CA 1
ATOM 1320 C C . ILE A 1 165 ? 37.060 0.681 -9.205 1.00 51.47 165 ILE A C 1
ATOM 1322 O O . ILE A 1 165 ? 37.674 0.963 -10.235 1.00 51.47 165 ILE A O 1
ATOM 1326 N N . GLU A 1 166 ? 36.806 1.587 -8.254 1.00 44.16 166 GLU A N 1
ATOM 1327 C CA . GLU A 1 166 ? 37.292 2.981 -8.240 1.00 44.16 166 GLU A CA 1
ATOM 1328 C C . GLU A 1 166 ? 38.630 3.134 -7.496 1.00 44.16 166 GLU A C 1
ATOM 1330 O O . GLU A 1 166 ? 39.469 3.936 -7.975 1.00 44.16 166 GLU A O 1
#

Foldseek 3Di:
DFFDDPVRCVVQPVVLCVLFFVDLPPPDPGGGDPLQVDKAKFFADPLDDDLQLVVLLLVLLVVVVFQWKKKAFSDDPDDPQGRMDIDGSVVSPDPPPPCVSSVSPDQTWMKIATSNSFWIKIRHSNRMMMITGDPSSVVSSCVSPVCRVVRVVVVVVVVVVVVVVD

Radius of gyration: 15.93 Å; chains: 1; bounding box: 52×33×32 Å

Sequence (166 aa):
MYTLNQNRYQVEAEPIFQRVFITDDRLANEIFSPAMKARVIFFALTQQIEIPIMDAVVASATNLGDSGCYISLTEQWKRNSANHCYIPFSEFSHPEIDLDELGMYFVSDYFIYSSSGKWGVLVSSAHYGLLGGSPEFIEGVRAAFPELDREVYDFYSIGKMTEMIE

Secondary structure (DSSP, 8-state):
-EEEPHHHIIIIIHHHHHHHBS-S-TTSS--B-TT--EEEEE---SSS--HHHHHHHHHHHHHTT--EEEEEESS--STT--SEEEEEGGGTTSTT--TTTTT--S---EEEEETTSSEEEEEETTTEEEEEE-HHHHHHHHHH-TTHHHHHHHHHHHHHHHHTT-